Protein AF-X6D4P9-F1 (afdb_monomer)

Foldseek 3Di:
DPVVVVVVLVVLLVCLVPDPPCSVVVVVVVVVVPDDDPVSVLSVVCVVPVVPNPDPDDPPDPPPPDDPPDDPPPPLPLVLLVQLCLQCVLVVHDNVLSQVVCCVVPVDHPVSSVVSPVVNVVVCVVPVPVVVVVSVVLVVCQVVVPPVSDHRD

Sequence (153 aa):
MDETQLFKDVGVIMGLRFEGEDSLRKIAGILRRGNLDQRFLDELADLIDPDVLCRRTGTEKLIIKRLKGERPKRKKNRALQEFMERNHDFYGEKYDAVVAAAKDKFGVGKTLCDEALQRARKRQKADPSFFALNKETCLTLREAGIEEYQSLK

Mean predicted aligned error: 18.06 Å

Structure (mmCIF, N/CA/C/O backbone):
data_AF-X6D4P9-F1
#
_entry.id   AF-X6D4P9-F1
#
loop_
_atom_site.group_PDB
_atom_site.id
_atom_site.type_symbol
_atom_site.label_atom_id
_atom_site.label_alt_id
_atom_site.label_comp_id
_atom_site.label_asym_id
_atom_site.label_entity_id
_atom_site.label_seq_id
_atom_site.pdbx_PDB_ins_code
_atom_site.Cartn_x
_atom_site.Cartn_y
_atom_site.Cartn_z
_atom_site.occupancy
_atom_site.B_iso_or_equiv
_atom_site.auth_seq_id
_atom_site.auth_comp_id
_atom_site.auth_asym_id
_atom_site.auth_atom_id
_atom_site.pdbx_PDB_model_num
ATOM 1 N N . MET A 1 1 ? 42.719 -6.058 -9.344 1.00 51.12 1 MET A N 1
ATOM 2 C CA . MET A 1 1 ? 41.341 -6.541 -9.574 1.00 51.12 1 MET A CA 1
ATOM 3 C C . MET A 1 1 ? 40.482 -5.316 -9.844 1.00 51.12 1 MET A C 1
ATOM 5 O O . MET A 1 1 ? 40.727 -4.303 -9.205 1.00 51.12 1 MET A O 1
ATOM 9 N N . ASP A 1 2 ? 39.574 -5.369 -10.815 1.00 52.16 2 ASP A N 1
ATOM 10 C CA . ASP A 1 2 ? 38.643 -4.268 -11.103 1.00 52.16 2 ASP A CA 1
ATOM 11 C C . ASP A 1 2 ? 37.665 -4.115 -9.921 1.00 52.16 2 ASP A C 1
ATOM 13 O O . ASP A 1 2 ? 36.983 -5.078 -9.567 1.00 52.16 2 ASP A O 1
ATOM 17 N N . GLU A 1 3 ? 37.609 -2.938 -9.285 1.00 49.59 3 GLU A N 1
ATOM 18 C CA . GLU A 1 3 ? 36.711 -2.651 -8.148 1.00 49.59 3 GLU A CA 1
ATOM 19 C C . GLU A 1 3 ? 35.246 -2.956 -8.495 1.00 49.59 3 GLU A C 1
ATOM 21 O O . GLU A 1 3 ? 34.457 -3.384 -7.651 1.00 49.59 3 GLU A O 1
ATOM 26 N N . THR A 1 4 ? 34.894 -2.828 -9.774 1.00 55.88 4 THR A N 1
ATOM 27 C CA . THR A 1 4 ? 33.561 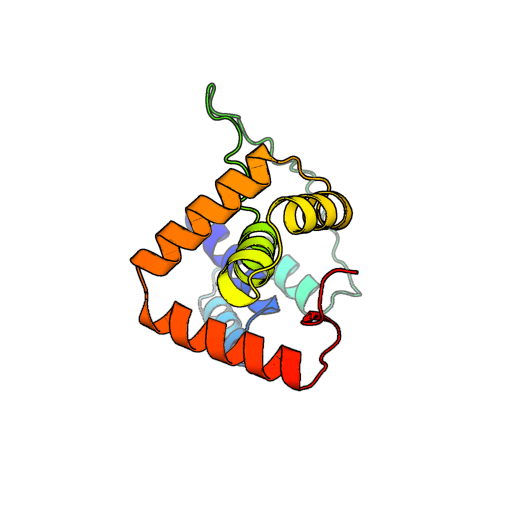-3.112 -10.307 1.00 55.88 4 THR A CA 1
ATOM 28 C C . THR A 1 4 ? 33.192 -4.597 -10.231 1.00 55.88 4 THR A C 1
ATOM 30 O O . THR A 1 4 ? 32.009 -4.939 -10.167 1.00 55.88 4 THR A O 1
ATOM 33 N N . GLN A 1 5 ? 34.185 -5.490 -10.236 1.00 52.66 5 GLN A N 1
ATOM 34 C CA . GLN A 1 5 ? 33.983 -6.932 -10.105 1.00 52.66 5 GLN A CA 1
ATOM 35 C C . GLN A 1 5 ? 33.796 -7.332 -8.634 1.00 52.66 5 GLN A C 1
ATOM 37 O O . GLN A 1 5 ? 32.888 -8.099 -8.325 1.00 52.66 5 GLN A O 1
ATOM 42 N N . LEU A 1 6 ? 34.550 -6.709 -7.723 1.00 52.09 6 LEU A N 1
ATOM 43 C CA . LEU A 1 6 ? 34.433 -6.915 -6.276 1.00 52.09 6 LEU A CA 1
ATOM 44 C C . LEU A 1 6 ? 33.025 -6.568 -5.755 1.00 52.09 6 LEU A C 1
ATOM 46 O O . LEU A 1 6 ? 32.427 -7.339 -5.007 1.00 52.09 6 LEU A O 1
ATOM 50 N N . PHE A 1 7 ? 32.451 -5.446 -6.209 1.00 54.44 7 PHE A N 1
ATOM 51 C CA . PHE A 1 7 ? 31.079 -5.057 -5.851 1.00 54.44 7 PHE A CA 1
ATOM 52 C C . PHE A 1 7 ? 30.019 -6.044 -6.352 1.00 54.44 7 PHE A C 1
ATOM 54 O O . PHE A 1 7 ? 28.997 -6.238 -5.690 1.00 54.44 7 PHE A O 1
ATOM 61 N N . LYS A 1 8 ? 30.244 -6.671 -7.513 1.00 58.06 8 LYS A N 1
ATOM 62 C CA . LYS A 1 8 ? 29.334 -7.693 -8.040 1.00 58.06 8 LYS A CA 1
ATOM 63 C C . LYS A 1 8 ? 29.406 -8.960 -7.198 1.00 58.06 8 LYS A C 1
ATOM 65 O O . LYS A 1 8 ? 28.357 -9.477 -6.832 1.00 58.06 8 LYS A O 1
ATOM 70 N N . ASP A 1 9 ? 30.606 -9.405 -6.840 1.00 55.84 9 ASP A N 1
ATOM 71 C CA . ASP A 1 9 ? 30.810 -10.664 -6.119 1.00 55.84 9 ASP A CA 1
ATOM 72 C C . ASP A 1 9 ? 30.271 -10.596 -4.671 1.00 55.84 9 ASP A C 1
ATOM 74 O O . ASP A 1 9 ? 29.584 -11.518 -4.228 1.00 55.84 9 ASP A O 1
ATOM 78 N N . VAL A 1 10 ? 30.447 -9.462 -3.979 1.00 59.75 10 VAL A N 1
ATOM 79 C CA . VAL A 1 10 ? 29.841 -9.196 -2.652 1.00 59.75 10 VAL A CA 1
ATOM 80 C C . VAL A 1 10 ? 28.313 -9.062 -2.737 1.00 59.75 10 VAL A C 1
ATOM 82 O O . VAL A 1 10 ? 27.575 -9.558 -1.881 1.00 59.75 10 VAL A O 1
ATOM 85 N N . GLY A 1 11 ? 27.807 -8.428 -3.801 1.00 58.28 11 GLY A N 1
ATOM 86 C CA . GLY A 1 11 ? 26.371 -8.317 -4.057 1.00 58.28 11 GLY A CA 1
ATOM 87 C C . GLY A 1 11 ? 25.694 -9.673 -4.269 1.00 58.28 11 GLY A C 1
ATOM 88 O O . GLY A 1 11 ? 24.567 -9.867 -3.810 1.00 58.28 11 GLY A O 1
ATOM 89 N N . VAL A 1 12 ? 26.392 -10.628 -4.900 1.00 59.03 12 VAL A N 1
ATOM 90 C CA . VAL A 1 12 ? 25.912 -12.010 -5.015 1.00 59.03 12 VAL A CA 1
ATOM 91 C C . VAL A 1 12 ? 25.802 -12.637 -3.631 1.00 59.03 12 VAL A C 1
ATOM 93 O O . VAL A 1 12 ? 24.723 -13.122 -3.315 1.00 59.03 12 VAL A O 1
ATOM 96 N N . ILE A 1 13 ? 26.845 -12.555 -2.795 1.00 59.09 13 ILE A N 1
ATOM 97 C CA . ILE A 1 13 ? 26.875 -13.130 -1.437 1.00 59.09 13 ILE A CA 1
ATOM 98 C C . ILE A 1 13 ? 25.704 -12.636 -0.571 1.00 59.09 13 ILE A C 1
ATOM 100 O O . ILE A 1 13 ? 25.006 -13.438 0.051 1.00 59.09 13 ILE A O 1
ATOM 104 N N . MET A 1 14 ? 25.448 -11.325 -0.550 1.00 59.00 14 MET A N 1
ATOM 105 C CA . MET A 1 14 ? 24.340 -10.751 0.228 1.00 59.00 14 MET A CA 1
ATOM 106 C C . MET A 1 14 ? 22.961 -11.221 -0.265 1.00 59.00 14 MET A C 1
ATOM 108 O O . MET A 1 14 ? 22.036 -11.356 0.538 1.00 59.00 14 MET A O 1
ATOM 112 N N . GLY A 1 15 ? 22.824 -11.504 -1.565 1.00 54.62 15 GLY A N 1
ATOM 113 C CA . GLY A 1 15 ? 21.606 -12.055 -2.166 1.00 54.62 15 GLY A CA 1
ATOM 114 C C . GLY A 1 15 ? 21.322 -13.511 -1.781 1.00 54.62 15 GLY A C 1
ATOM 115 O O . GLY A 1 15 ? 20.161 -13.913 -1.741 1.00 54.62 15 GLY A O 1
ATOM 116 N N . LEU A 1 16 ? 22.349 -14.283 -1.409 1.00 57.31 16 LEU A N 1
ATOM 117 C CA . LEU A 1 16 ? 22.219 -15.704 -1.045 1.00 57.31 16 LEU A CA 1
ATOM 118 C C . LEU A 1 16 ? 21.455 -15.928 0.264 1.00 57.31 16 LEU A C 1
ATOM 120 O O . LEU A 1 16 ? 20.939 -17.018 0.486 1.00 57.31 16 LEU A O 1
ATOM 124 N N . ARG A 1 17 ? 21.321 -14.899 1.114 1.00 55.06 17 ARG A N 1
ATOM 125 C CA . ARG A 1 17 ? 20.467 -14.955 2.316 1.00 55.06 17 ARG A CA 1
ATOM 126 C C . ARG A 1 17 ? 18.971 -15.074 1.987 1.00 55.06 17 ARG A C 1
ATOM 128 O O . ARG A 1 17 ? 18.180 -15.320 2.893 1.00 55.06 17 ARG A O 1
ATOM 135 N N . PHE A 1 18 ? 18.585 -14.872 0.724 1.00 55.78 18 PHE A N 1
ATOM 136 C CA . PHE A 1 18 ? 17.191 -14.785 0.284 1.00 55.78 18 PHE A CA 1
ATOM 137 C C . PHE A 1 18 ? 16.815 -15.796 -0.817 1.00 55.78 18 PHE A C 1
ATOM 139 O O . PHE A 1 18 ? 15.643 -15.871 -1.179 1.00 55.78 18 PHE A O 1
ATOM 146 N N . GLU A 1 19 ? 17.764 -16.587 -1.334 1.00 52.88 19 GLU A N 1
ATOM 147 C CA . GLU A 1 19 ? 17.534 -17.601 -2.376 1.00 52.88 19 GLU A CA 1
ATOM 148 C C . GLU A 1 19 ? 17.933 -19.001 -1.864 1.00 52.88 19 GLU A C 1
ATOM 150 O O . GLU A 1 19 ? 19.002 -19.162 -1.277 1.00 52.88 19 GLU A O 1
ATOM 155 N N . GLY A 1 20 ? 17.071 -20.007 -2.075 1.00 58.31 20 GLY A N 1
ATOM 156 C CA . GLY A 1 20 ? 17.266 -21.411 -1.667 1.00 58.31 20 GLY A CA 1
ATOM 157 C C . GLY A 1 20 ? 18.427 -22.146 -2.370 1.00 58.31 20 GLY A C 1
ATOM 158 O O . GLY A 1 20 ? 19.368 -21.511 -2.832 1.00 58.31 20 GLY A O 1
ATOM 159 N N . GLU A 1 21 ? 18.360 -23.489 -2.442 1.00 55.56 21 GLU A N 1
ATOM 160 C CA . GLU A 1 21 ? 19.411 -24.465 -2.860 1.00 55.56 21 GLU A CA 1
ATOM 161 C C . GLU A 1 21 ? 20.382 -24.057 -3.999 1.00 55.56 21 GLU A C 1
ATOM 163 O O . GLU A 1 21 ? 21.521 -24.531 -4.039 1.00 55.56 21 GLU A O 1
ATOM 168 N N . ASP A 1 22 ? 19.998 -23.151 -4.899 1.00 62.56 22 ASP A N 1
ATOM 169 C CA . ASP A 1 22 ? 20.853 -22.604 -5.961 1.00 62.56 22 ASP A CA 1
ATOM 170 C C . ASP A 1 22 ? 22.013 -21.722 -5.465 1.00 62.56 22 ASP A C 1
ATOM 172 O O . ASP A 1 22 ? 23.004 -21.522 -6.179 1.00 62.56 22 ASP A O 1
ATOM 176 N N . SER A 1 23 ? 21.942 -21.228 -4.230 1.00 61.44 23 SER A N 1
ATOM 177 C CA . SER A 1 23 ? 22.949 -20.342 -3.647 1.00 61.44 23 SER A CA 1
ATOM 178 C C . SER A 1 23 ? 24.327 -21.005 -3.496 1.00 61.44 23 SER A C 1
ATOM 180 O O . SER A 1 23 ? 25.358 -20.409 -3.823 1.00 61.44 23 SER A O 1
ATOM 182 N N . LEU A 1 24 ? 24.363 -22.284 -3.105 1.00 63.00 24 LEU A N 1
ATOM 183 C CA . LEU A 1 24 ? 25.607 -23.053 -2.962 1.00 63.00 24 LEU A CA 1
ATOM 184 C C . LEU A 1 24 ? 26.276 -23.332 -4.315 1.00 63.00 24 LEU A C 1
ATOM 186 O O . LEU A 1 24 ? 27.505 -23.324 -4.418 1.00 63.00 24 LEU A O 1
ATOM 190 N N . ARG A 1 25 ? 25.483 -23.522 -5.379 1.00 66.00 25 ARG A N 1
ATOM 191 C CA . ARG A 1 25 ? 26.002 -23.717 -6.744 1.00 66.00 25 ARG A CA 1
ATOM 192 C C . ARG A 1 25 ? 26.663 -22.448 -7.277 1.00 66.00 25 ARG A C 1
ATOM 194 O O . ARG A 1 25 ? 27.714 -22.534 -7.914 1.00 66.00 25 ARG A O 1
ATOM 201 N N . LYS A 1 26 ? 26.091 -21.275 -6.978 1.00 64.44 26 LYS A N 1
ATOM 202 C CA . LYS A 1 26 ? 26.676 -19.968 -7.323 1.00 64.44 26 LYS A CA 1
ATOM 203 C C . LYS A 1 26 ? 28.002 -19.737 -6.587 1.00 64.44 26 LYS A C 1
ATOM 205 O O . LYS A 1 26 ? 28.988 -19.404 -7.242 1.00 64.44 26 LYS A O 1
ATOM 210 N N . ILE A 1 27 ? 28.062 -20.008 -5.276 1.00 67.19 27 ILE A N 1
ATOM 211 C CA . ILE A 1 27 ? 29.311 -19.929 -4.490 1.00 67.19 27 ILE A CA 1
ATOM 212 C C . ILE A 1 27 ? 30.376 -20.871 -5.064 1.00 67.19 27 ILE A C 1
ATOM 214 O O . ILE A 1 27 ? 31.497 -20.443 -5.333 1.00 67.19 27 ILE A O 1
ATOM 218 N N . ALA A 1 28 ? 30.032 -22.137 -5.321 1.00 68.75 28 ALA A N 1
ATOM 219 C CA . ALA A 1 28 ? 30.963 -23.109 -5.893 1.00 68.75 28 ALA A CA 1
ATOM 220 C C . ALA A 1 28 ? 31.499 -22.667 -7.268 1.00 68.75 28 ALA A C 1
ATOM 222 O O . ALA A 1 28 ? 32.674 -22.872 -7.576 1.00 68.75 28 ALA A O 1
ATOM 223 N N . GLY A 1 29 ? 30.658 -22.028 -8.087 1.00 71.69 29 GLY A N 1
ATOM 224 C CA . GLY A 1 29 ? 31.056 -21.447 -9.368 1.00 71.69 29 GLY A CA 1
ATOM 225 C C . GLY A 1 29 ? 32.043 -20.283 -9.239 1.00 71.69 29 GLY A C 1
ATOM 226 O O . GLY A 1 29 ? 32.882 -20.115 -10.121 1.00 71.69 29 GLY A O 1
ATOM 227 N N . ILE A 1 30 ? 31.968 -19.506 -8.157 1.00 69.56 30 ILE A N 1
ATOM 228 C CA . ILE A 1 30 ? 32.890 -18.401 -7.857 1.00 69.56 30 ILE A CA 1
ATOM 229 C C . ILE A 1 30 ? 34.216 -18.950 -7.301 1.00 69.56 30 ILE A C 1
ATOM 231 O O . ILE A 1 30 ? 35.277 -18.602 -7.814 1.00 69.56 30 ILE A O 1
ATOM 235 N N . LEU A 1 31 ? 34.166 -19.906 -6.364 1.00 72.69 31 LEU A N 1
ATOM 236 C CA . LEU A 1 31 ? 35.347 -20.588 -5.806 1.00 72.69 31 LEU A CA 1
ATOM 237 C C . LEU A 1 31 ? 36.212 -21.263 -6.881 1.00 72.69 31 LEU A C 1
ATOM 239 O O . LEU A 1 31 ? 37.433 -21.121 -6.880 1.00 72.69 31 LEU A O 1
ATOM 243 N N . ARG A 1 32 ? 35.592 -21.947 -7.851 1.00 75.25 32 ARG A N 1
ATOM 244 C CA . ARG A 1 32 ? 36.314 -22.633 -8.941 1.00 75.25 32 ARG A CA 1
ATOM 245 C C . ARG A 1 32 ? 37.049 -21.689 -9.903 1.00 75.25 32 ARG A C 1
ATOM 247 O O . ARG A 1 32 ? 37.885 -22.164 -10.664 1.00 75.25 32 ARG A O 1
ATOM 254 N N . ARG A 1 33 ? 36.763 -20.379 -9.891 1.00 75.38 33 ARG A N 1
ATOM 255 C CA . ARG A 1 33 ? 37.441 -19.382 -10.747 1.00 75.38 33 ARG A CA 1
ATOM 256 C C . ARG A 1 33 ? 38.812 -18.951 -10.214 1.00 75.38 33 ARG A C 1
ATOM 258 O O . ARG A 1 33 ? 39.536 -18.273 -10.934 1.00 75.38 33 ARG A O 1
ATOM 265 N N . GLY A 1 34 ? 39.176 -19.344 -8.989 1.00 56.22 34 GLY A N 1
ATOM 266 C CA . GLY A 1 34 ? 40.559 -19.326 -8.496 1.00 56.22 34 GLY A CA 1
ATOM 267 C C . GLY A 1 34 ? 41.181 -17.963 -8.164 1.00 56.22 34 GLY A C 1
ATOM 268 O O . GLY A 1 34 ? 42.339 -17.935 -7.772 1.00 56.22 34 GLY A O 1
ATOM 269 N N . ASN A 1 35 ? 40.447 -16.851 -8.268 1.00 65.50 35 ASN A N 1
ATOM 270 C CA . ASN A 1 35 ? 40.942 -15.496 -7.979 1.00 65.50 35 ASN A CA 1
ATOM 271 C C . ASN A 1 35 ? 40.046 -14.796 -6.952 1.00 65.50 35 ASN A C 1
ATOM 273 O O . ASN A 1 35 ? 39.370 -13.820 -7.274 1.00 65.50 35 ASN A O 1
ATOM 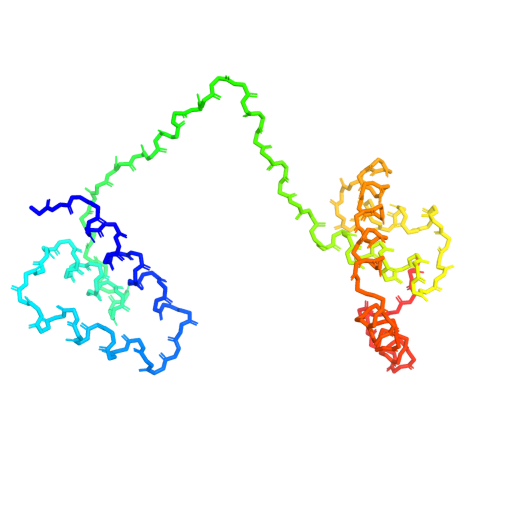277 N N . LEU A 1 36 ? 39.992 -15.332 -5.733 1.00 69.06 36 LEU A N 1
ATOM 278 C CA . LEU A 1 36 ? 39.161 -14.765 -4.674 1.00 69.06 36 LEU A CA 1
ATOM 279 C C . LEU A 1 36 ? 39.977 -13.872 -3.752 1.00 69.06 36 LEU A C 1
ATOM 281 O O . LEU A 1 36 ? 41.046 -14.255 -3.284 1.00 69.06 36 LEU A O 1
ATOM 285 N N . ASP A 1 37 ? 39.444 -12.681 -3.505 1.00 69.88 37 ASP A N 1
ATOM 286 C CA . ASP A 1 37 ? 39.984 -11.746 -2.527 1.00 69.88 37 ASP A CA 1
ATOM 287 C C . ASP A 1 37 ? 39.798 -12.300 -1.105 1.00 69.88 37 ASP A C 1
ATOM 289 O O . ASP A 1 37 ? 38.782 -12.930 -0.799 1.00 69.88 37 ASP A O 1
ATOM 293 N N . GLN A 1 38 ? 40.750 -12.025 -0.213 1.00 71.56 38 GLN A N 1
ATOM 294 C CA . GLN A 1 38 ? 40.674 -12.422 1.194 1.00 71.56 38 GLN A CA 1
ATOM 295 C C . GLN A 1 38 ? 39.392 -11.889 1.844 1.00 71.56 38 GLN A C 1
ATOM 297 O O . GLN A 1 38 ? 38.762 -12.583 2.632 1.00 71.56 38 GLN A O 1
ATOM 302 N N . ARG A 1 39 ? 38.950 -10.692 1.441 1.00 66.69 39 ARG A N 1
ATOM 303 C CA . ARG A 1 39 ? 37.694 -10.097 1.905 1.00 66.69 39 ARG A CA 1
ATOM 304 C C . ARG A 1 39 ? 36.462 -10.933 1.543 1.00 66.69 39 ARG A C 1
ATOM 306 O O . ARG A 1 39 ? 35.557 -11.060 2.357 1.00 66.69 39 ARG A O 1
ATOM 313 N N . PHE A 1 40 ? 36.430 -11.516 0.344 1.00 71.38 40 PHE A N 1
ATOM 314 C CA . PHE A 1 40 ? 35.338 -12.398 -0.083 1.00 71.38 40 PHE A CA 1
ATOM 315 C C . PHE A 1 40 ? 35.303 -13.676 0.765 1.00 71.38 40 PHE A C 1
ATOM 317 O O . PHE A 1 40 ? 34.229 -14.141 1.139 1.00 71.38 40 PHE A O 1
ATOM 324 N N . LEU A 1 41 ? 36.476 -14.235 1.078 1.00 75.31 41 LEU A N 1
ATOM 325 C CA . LEU A 1 41 ? 36.597 -15.421 1.926 1.00 75.31 41 LEU A CA 1
ATOM 326 C C . LEU A 1 41 ? 36.161 -15.135 3.369 1.00 75.31 41 LEU A C 1
ATOM 328 O O . LEU A 1 41 ? 35.442 -15.948 3.943 1.00 75.31 41 LEU A O 1
ATOM 332 N N . ASP A 1 42 ? 36.538 -13.975 3.913 1.00 70.06 42 ASP A N 1
ATOM 333 C CA . ASP A 1 42 ? 36.152 -13.537 5.258 1.00 70.06 42 ASP A CA 1
ATOM 334 C C . ASP A 1 42 ? 34.618 -13.341 5.352 1.00 70.06 42 ASP A C 1
ATOM 336 O O . ASP A 1 42 ? 33.980 -13.861 6.265 1.00 70.06 42 ASP A O 1
ATOM 340 N N . GLU A 1 43 ? 33.990 -12.687 4.363 1.00 68.81 43 GLU A N 1
ATOM 341 C CA . GLU A 1 43 ? 32.527 -12.496 4.330 1.00 68.81 43 GLU A CA 1
ATOM 342 C C . GLU A 1 43 ? 31.750 -13.808 4.119 1.00 68.81 43 GLU A C 1
ATOM 344 O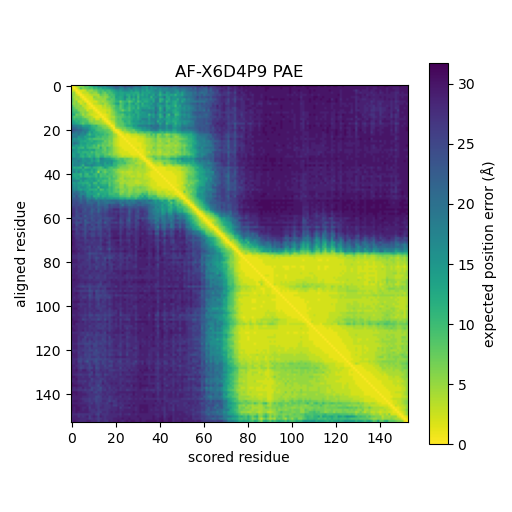 O . GLU A 1 43 ? 30.659 -13.980 4.667 1.00 68.81 43 GLU A O 1
ATOM 349 N N . LEU A 1 44 ? 32.294 -14.747 3.335 1.00 72.06 44 LEU A N 1
ATOM 350 C CA . LEU A 1 44 ? 31.708 -16.079 3.166 1.00 72.06 44 LEU A CA 1
ATOM 351 C C . LEU A 1 44 ? 31.809 -16.905 4.458 1.00 72.06 44 LEU A C 1
ATOM 353 O O . LEU A 1 44 ? 30.859 -17.610 4.797 1.00 72.06 44 LEU A O 1
ATOM 357 N N . ALA A 1 45 ? 32.928 -16.808 5.180 1.00 71.44 45 ALA A N 1
ATOM 358 C CA . ALA A 1 45 ? 33.122 -17.484 6.460 1.00 71.44 45 ALA A CA 1
ATOM 359 C C . ALA A 1 45 ? 32.129 -16.977 7.518 1.00 71.44 45 ALA A C 1
ATOM 361 O O . ALA A 1 45 ? 31.419 -17.792 8.104 1.00 71.44 45 ALA A O 1
ATOM 362 N N . ASP A 1 46 ? 31.977 -15.655 7.661 1.00 69.31 46 ASP A N 1
ATOM 363 C CA . ASP A 1 46 ? 31.001 -15.028 8.573 1.00 69.31 46 ASP A CA 1
ATOM 364 C C . ASP A 1 46 ? 29.537 -15.394 8.235 1.00 69.31 46 ASP A C 1
ATOM 366 O O . ASP A 1 46 ? 28.633 -15.273 9.064 1.00 69.31 46 ASP A O 1
ATOM 370 N N . LEU A 1 47 ? 29.263 -15.800 6.992 1.00 67.12 47 LEU A N 1
ATOM 371 C CA . LEU A 1 47 ? 27.941 -16.251 6.550 1.00 67.12 47 LEU A CA 1
ATOM 372 C C . LEU A 1 47 ? 27.653 -17.714 6.882 1.00 67.12 47 LEU A C 1
ATOM 374 O O . LEU A 1 47 ? 26.497 -18.053 7.130 1.00 67.12 47 LEU A O 1
ATOM 378 N N . ILE A 1 48 ? 28.676 -18.567 6.838 1.00 70.12 48 ILE A N 1
ATOM 379 C CA . ILE A 1 48 ? 28.572 -19.999 7.146 1.00 70.12 48 ILE A CA 1
ATOM 380 C C . ILE A 1 48 ? 28.590 -20.219 8.660 1.00 70.12 48 ILE A C 1
ATOM 382 O O . ILE A 1 48 ? 27.838 -21.054 9.158 1.00 70.12 48 ILE A O 1
ATOM 386 N N . ASP A 1 49 ? 29.417 -19.458 9.376 1.00 63.62 49 ASP A N 1
ATOM 387 C CA . ASP A 1 49 ? 29.574 -19.540 10.825 1.00 63.62 49 ASP A CA 1
ATOM 388 C C . ASP A 1 49 ? 29.391 -18.150 11.467 1.00 63.62 49 ASP A C 1
ATOM 390 O O . ASP A 1 49 ? 30.360 -17.459 11.791 1.00 63.62 49 ASP A O 1
ATOM 394 N N . PRO A 1 50 ? 28.134 -17.693 11.621 1.00 62.94 50 PRO A N 1
ATOM 395 C CA . PRO A 1 50 ? 27.836 -16.355 12.126 1.00 62.94 50 PRO A CA 1
ATOM 396 C C . PRO A 1 50 ? 28.162 -16.169 13.614 1.00 62.94 50 PRO A C 1
ATOM 398 O O . PRO A 1 50 ? 28.195 -15.030 14.086 1.00 62.94 50 PRO A O 1
ATOM 401 N N . ASP A 1 51 ? 28.388 -17.257 14.355 1.00 58.41 51 ASP A N 1
ATOM 402 C CA . ASP A 1 51 ? 28.705 -17.221 15.785 1.00 58.41 51 ASP A CA 1
ATOM 403 C C . ASP A 1 51 ? 30.209 -16.998 16.027 1.00 58.41 51 ASP A C 1
ATOM 405 O O . ASP A 1 51 ? 30.611 -16.474 17.071 1.00 58.41 51 ASP A O 1
ATOM 409 N N . VAL A 1 52 ? 31.043 -17.302 15.027 1.00 62.03 52 VAL A N 1
ATOM 410 C CA . VAL A 1 52 ? 32.493 -17.080 15.022 1.00 62.03 52 VAL A CA 1
ATOM 411 C C . VAL A 1 52 ? 32.811 -15.833 14.189 1.00 62.03 52 VAL A C 1
ATOM 413 O O . VAL A 1 52 ? 33.466 -15.890 13.158 1.00 62.03 52 VAL A O 1
ATOM 416 N N . LEU A 1 53 ? 32.329 -14.662 14.623 1.00 52.22 53 LEU A N 1
ATOM 417 C CA . LEU A 1 53 ? 32.564 -13.400 13.904 1.00 52.22 53 LEU A CA 1
ATOM 418 C C . LEU A 1 53 ? 34.066 -13.083 13.789 1.00 52.22 53 LEU A C 1
ATOM 420 O O . LEU A 1 53 ? 34.686 -12.601 14.748 1.00 52.22 53 LEU A O 1
ATOM 424 N N . CYS A 1 54 ? 34.633 -13.226 12.590 1.00 49.72 54 CYS A N 1
ATOM 425 C CA . CYS A 1 54 ? 35.974 -12.755 12.259 1.00 49.72 54 CYS A CA 1
ATOM 426 C C . CYS A 1 54 ? 35.930 -11.237 12.016 1.00 49.72 54 CYS A C 1
ATOM 428 O O . CYS A 1 54 ? 36.080 -10.738 10.905 1.00 49.72 54 CYS A O 1
ATOM 430 N N . ARG A 1 55 ? 35.724 -10.449 13.082 1.00 51.09 55 ARG A N 1
ATOM 431 C CA . ARG A 1 55 ? 35.671 -8.979 12.993 1.00 51.09 55 ARG A CA 1
ATOM 432 C C . ARG A 1 55 ? 37.011 -8.394 12.538 1.00 51.09 55 ARG A C 1
ATOM 434 O O . ARG A 1 55 ? 37.848 -8.031 13.362 1.00 51.09 55 ARG A O 1
ATOM 441 N N . ARG A 1 56 ? 37.175 -8.168 11.235 1.00 49.06 56 ARG A N 1
ATOM 442 C CA . ARG A 1 56 ? 38.076 -7.127 10.728 1.00 49.06 56 ARG A CA 1
ATOM 443 C C . ARG A 1 56 ? 37.298 -5.827 10.584 1.00 49.06 56 ARG A C 1
ATOM 445 O O . ARG A 1 56 ? 36.558 -5.585 9.639 1.00 49.06 56 ARG A O 1
ATOM 452 N N . THR A 1 57 ? 37.469 -4.988 11.597 1.00 51.09 57 THR A N 1
ATOM 453 C CA . THR A 1 57 ? 37.039 -3.593 11.652 1.00 51.09 57 THR A CA 1
ATOM 454 C C . THR A 1 57 ? 37.605 -2.792 10.480 1.00 51.09 57 THR A C 1
ATOM 456 O O . THR A 1 57 ? 38.768 -2.398 10.499 1.00 51.09 57 THR A O 1
ATOM 459 N N . GLY A 1 58 ? 36.759 -2.493 9.499 1.00 43.41 58 GLY A N 1
ATOM 460 C CA . GLY A 1 58 ? 36.939 -1.391 8.559 1.00 43.41 58 GLY A CA 1
ATOM 461 C C . GLY A 1 58 ? 35.791 -0.405 8.739 1.00 43.41 58 GLY A C 1
ATOM 462 O O . GLY A 1 58 ? 34.720 -0.576 8.167 1.00 43.41 58 GLY A O 1
ATOM 463 N N . THR A 1 59 ? 35.980 0.611 9.579 1.00 46.12 59 THR A N 1
ATOM 464 C CA . THR A 1 59 ? 35.052 1.739 9.752 1.00 46.12 59 THR A CA 1
ATOM 465 C C . THR A 1 59 ? 35.060 2.645 8.520 1.00 46.12 59 THR A C 1
ATOM 467 O O . THR A 1 59 ? 35.450 3.807 8.589 1.00 46.12 59 THR A O 1
ATOM 470 N N . GLU A 1 60 ? 34.612 2.142 7.377 1.00 45.97 60 GLU A N 1
ATOM 471 C CA . GLU A 1 60 ? 34.291 2.985 6.233 1.00 45.97 60 GLU A CA 1
ATOM 472 C C . GLU A 1 60 ? 32.844 3.450 6.378 1.00 45.97 60 GLU A C 1
ATOM 474 O O . GLU A 1 60 ? 31.882 2.793 5.979 1.00 45.97 60 GLU A O 1
ATOM 479 N N . LYS A 1 61 ? 32.669 4.615 7.007 1.00 44.75 61 LYS A N 1
ATOM 480 C CA . LYS A 1 61 ? 31.393 5.325 6.936 1.00 44.75 61 LYS A CA 1
ATOM 481 C C . LYS A 1 61 ? 31.195 5.766 5.488 1.00 44.75 61 LYS A C 1
ATOM 483 O O . LYS A 1 61 ? 31.821 6.726 5.046 1.00 44.75 61 LYS A O 1
ATOM 488 N N . LEU A 1 62 ? 30.301 5.091 4.767 1.00 41.69 62 LEU A N 1
ATOM 489 C CA . LEU A 1 62 ? 29.785 5.541 3.475 1.00 41.69 62 LEU A CA 1
ATOM 490 C C . LEU A 1 62 ? 29.146 6.930 3.635 1.00 41.69 62 LEU A C 1
ATOM 492 O O . LEU A 1 62 ? 27.985 7.067 4.023 1.00 41.69 62 LEU A O 1
ATOM 496 N N . ILE A 1 63 ? 29.907 7.985 3.342 1.00 46.00 63 ILE A N 1
ATOM 497 C CA . ILE A 1 63 ? 29.371 9.340 3.215 1.00 46.00 63 ILE A CA 1
ATOM 498 C C . ILE A 1 63 ? 28.808 9.459 1.802 1.00 46.00 63 ILE A C 1
ATOM 500 O O . ILE A 1 63 ? 29.535 9.686 0.836 1.00 46.00 63 ILE A O 1
ATOM 504 N N . ILE A 1 64 ? 27.490 9.316 1.675 1.00 48.25 64 I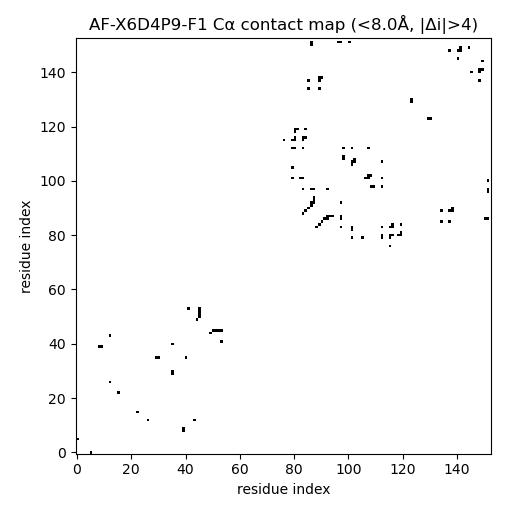LE A N 1
ATOM 505 C CA . ILE A 1 64 ? 26.781 9.613 0.428 1.00 48.25 64 ILE A CA 1
ATOM 506 C C . ILE A 1 64 ? 26.974 11.109 0.134 1.00 48.25 64 ILE A C 1
ATOM 508 O O . ILE A 1 64 ? 26.368 11.961 0.791 1.00 48.25 64 ILE A O 1
ATOM 512 N N . LYS A 1 65 ? 27.818 11.445 -0.852 1.00 47.00 65 LYS A N 1
ATOM 513 C CA . LYS A 1 65 ? 27.908 12.803 -1.407 1.00 47.00 65 LYS A CA 1
ATOM 514 C C . LYS A 1 65 ? 26.541 13.158 -1.996 1.00 47.00 65 LYS A C 1
ATOM 516 O O . LYS A 1 65 ? 26.179 12.689 -3.071 1.00 47.00 65 LYS A O 1
ATOM 521 N N . ARG A 1 66 ? 25.751 13.960 -1.274 1.00 43.75 66 ARG A N 1
ATOM 522 C CA . ARG A 1 66 ? 24.475 14.488 -1.777 1.00 43.75 66 ARG A CA 1
ATOM 523 C C . ARG A 1 66 ? 24.753 15.329 -3.024 1.00 43.75 66 ARG A C 1
ATOM 525 O O . ARG A 1 66 ? 25.416 16.360 -2.926 1.00 43.75 66 ARG A O 1
ATOM 532 N N . LEU A 1 67 ? 24.219 14.920 -4.174 1.00 49.81 67 LEU A N 1
ATOM 533 C CA . LEU A 1 67 ? 24.100 15.801 -5.332 1.00 49.81 67 LEU A CA 1
ATOM 534 C C . LEU A 1 67 ? 23.203 16.983 -4.931 1.00 49.81 67 LEU A C 1
ATOM 536 O O . LEU A 1 67 ? 22.098 16.811 -4.411 1.00 49.81 67 LEU A O 1
ATOM 540 N N . LYS A 1 68 ? 23.729 18.199 -5.090 1.00 44.50 68 LYS A N 1
ATOM 541 C CA . LYS A 1 68 ? 23.090 19.458 -4.694 1.00 44.50 68 LYS A CA 1
ATOM 542 C C . LYS A 1 68 ? 21.793 19.631 -5.499 1.00 44.50 68 LYS A C 1
ATOM 544 O O . LYS A 1 68 ? 21.847 19.997 -6.664 1.00 44.50 68 LYS A O 1
ATOM 549 N N . GLY A 1 69 ? 20.641 19.351 -4.885 1.00 52.81 69 GLY A N 1
ATOM 550 C CA . GLY A 1 69 ? 19.318 19.615 -5.472 1.00 52.81 69 GLY A CA 1
ATOM 551 C C . GLY A 1 69 ? 18.316 18.461 -5.410 1.00 52.81 69 GLY A C 1
ATOM 552 O O . GLY A 1 69 ? 17.115 18.705 -5.509 1.00 52.81 69 GLY A O 1
ATOM 553 N N . GLU A 1 70 ? 18.749 17.225 -5.167 1.00 43.38 70 GLU A N 1
ATOM 554 C CA . GLU A 1 70 ? 17.806 16.109 -5.072 1.00 43.38 70 GLU A CA 1
ATOM 555 C C . GLU A 1 70 ? 17.310 15.949 -3.633 1.00 43.38 70 GLU A C 1
ATOM 557 O O . GLU A 1 70 ? 17.982 15.393 -2.761 1.00 43.38 70 GLU A O 1
ATOM 562 N N . ARG A 1 71 ? 16.094 16.444 -3.362 1.00 48.75 71 ARG A N 1
ATOM 563 C CA . ARG A 1 71 ? 15.346 16.005 -2.177 1.00 48.75 71 ARG A CA 1
ATOM 564 C C . ARG A 1 71 ? 15.261 14.473 -2.241 1.00 48.75 71 ARG A C 1
ATOM 566 O O . ARG A 1 71 ? 14.912 13.963 -3.308 1.00 48.75 71 ARG A O 1
ATOM 573 N N . PRO A 1 72 ? 15.550 13.734 -1.152 1.00 46.81 72 PRO A N 1
ATOM 574 C CA . PRO A 1 72 ? 15.435 12.280 -1.163 1.00 46.81 72 PRO A CA 1
ATOM 575 C C . PRO A 1 72 ? 14.047 11.912 -1.685 1.00 46.81 72 PRO A C 1
ATOM 577 O O . PRO A 1 72 ? 13.041 12.391 -1.150 1.00 46.81 72 PRO A O 1
ATOM 580 N N . LYS A 1 73 ? 13.990 11.127 -2.773 1.00 53.34 73 LYS A N 1
ATOM 581 C CA . LYS A 1 73 ? 12.722 10.669 -3.352 1.00 53.34 73 LYS A CA 1
ATOM 582 C C . LYS A 1 73 ? 11.937 10.030 -2.214 1.00 53.34 73 LYS A C 1
ATOM 584 O O . LYS A 1 73 ? 12.387 9.036 -1.645 1.00 53.34 73 LYS A O 1
ATOM 589 N N . ARG A 1 74 ? 10.807 10.639 -1.832 1.00 55.34 74 ARG A N 1
ATOM 590 C CA . ARG A 1 74 ? 9.951 10.120 -0.758 1.00 55.34 74 ARG A CA 1
ATOM 591 C C . ARG A 1 74 ? 9.678 8.651 -1.077 1.00 55.34 74 ARG A C 1
ATOM 593 O O . ARG A 1 74 ? 9.144 8.358 -2.150 1.00 55.34 74 ARG A O 1
ATOM 600 N N . LYS A 1 75 ? 10.095 7.734 -0.193 1.00 58.88 75 LYS A N 1
ATOM 601 C CA . LYS A 1 75 ? 9.794 6.307 -0.354 1.00 58.88 75 LYS A CA 1
ATOM 602 C C . LYS A 1 75 ? 8.284 6.187 -0.555 1.00 58.88 75 LYS A C 1
ATOM 604 O O . LYS A 1 75 ? 7.507 6.747 0.217 1.00 58.88 75 LYS A O 1
ATOM 609 N N . LYS A 1 76 ? 7.874 5.530 -1.641 1.00 65.25 76 LYS A N 1
ATOM 610 C CA . LYS A 1 76 ? 6.456 5.334 -1.952 1.00 65.25 76 LYS A CA 1
ATOM 611 C C . LYS A 1 76 ? 5.854 4.506 -0.816 1.00 65.25 76 LYS A C 1
ATOM 613 O O . LYS A 1 76 ? 6.268 3.368 -0.619 1.00 65.25 76 LYS A O 1
ATOM 618 N N . ASN A 1 77 ? 4.914 5.077 -0.064 1.00 76.12 77 ASN A N 1
ATOM 619 C CA . ASN A 1 77 ? 4.225 4.351 0.998 1.00 76.12 77 ASN A CA 1
ATOM 620 C C . ASN A 1 77 ? 3.166 3.432 0.368 1.00 76.12 77 ASN A C 1
ATOM 622 O O . ASN A 1 77 ? 2.005 3.807 0.220 1.00 76.12 77 ASN A O 1
ATOM 626 N N . ARG A 1 78 ? 3.615 2.257 -0.087 1.00 82.94 78 ARG A N 1
ATOM 627 C CA . ARG A 1 78 ? 2.772 1.253 -0.747 1.00 82.94 78 ARG A CA 1
ATOM 628 C C . ARG A 1 78 ? 1.667 0.747 0.185 1.00 82.94 78 ARG A C 1
ATOM 630 O O . ARG A 1 78 ? 0.536 0.618 -0.263 1.00 82.94 78 ARG A O 1
ATOM 637 N N . ALA A 1 79 ? 1.972 0.583 1.472 1.00 85.94 79 ALA A N 1
ATOM 638 C CA . ALA A 1 79 ? 1.002 0.166 2.481 1.00 85.94 79 ALA A CA 1
ATOM 639 C C . ALA A 1 79 ? -0.144 1.180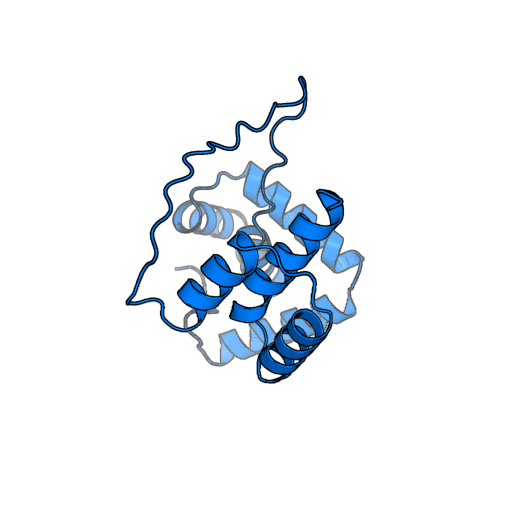 2.642 1.00 85.94 79 ALA A C 1
ATOM 641 O O . ALA A 1 79 ? -1.305 0.788 2.707 1.00 85.94 79 ALA A O 1
ATOM 642 N N . LEU A 1 80 ? 0.158 2.485 2.631 1.00 89.25 80 LEU A N 1
ATOM 643 C CA . LEU A 1 80 ? -0.880 3.522 2.635 1.00 89.25 80 LEU A CA 1
ATOM 644 C C . LEU A 1 80 ? -1.734 3.468 1.363 1.00 89.25 80 LEU A C 1
ATOM 646 O O . LEU A 1 80 ? -2.948 3.596 1.437 1.00 89.25 80 LEU A O 1
ATOM 650 N N . GLN A 1 81 ? -1.114 3.272 0.197 1.00 89.44 81 GLN A N 1
ATOM 651 C CA . GLN A 1 81 ? -1.84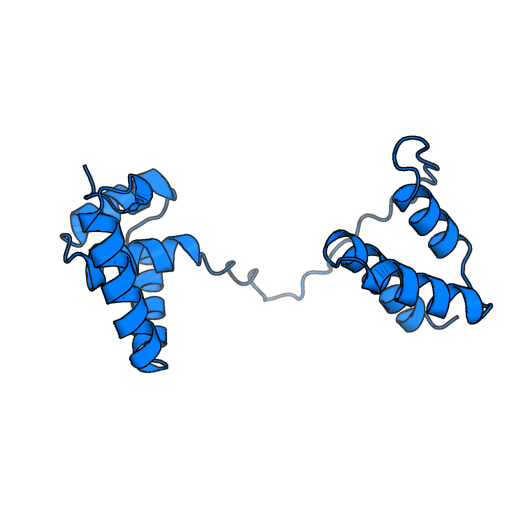0 3.161 -1.070 1.00 89.44 81 GLN A CA 1
ATOM 652 C C . GLN A 1 81 ? -2.820 1.983 -1.068 1.00 89.44 81 GLN A C 1
ATOM 654 O O . GLN A 1 81 ? -3.987 2.175 -1.395 1.00 89.44 81 GLN A O 1
ATOM 659 N N . GLU A 1 82 ? -2.357 0.796 -0.677 1.00 88.88 82 GLU A N 1
ATOM 660 C CA . GLU A 1 82 ? -3.185 -0.412 -0.594 1.00 88.88 82 GLU A CA 1
ATOM 661 C C . GLU A 1 82 ? -4.291 -0.255 0.460 1.00 88.88 82 GLU A C 1
ATOM 663 O O . GLU A 1 82 ? -5.435 -0.629 0.216 1.00 88.88 82 GLU A O 1
ATOM 668 N N . PHE A 1 83 ? -3.996 0.386 1.596 1.00 91.44 83 PHE A N 1
ATOM 669 C CA . PHE A 1 83 ? -4.997 0.686 2.620 1.00 91.44 83 PHE A CA 1
ATOM 670 C C . PHE A 1 83 ? -6.097 1.629 2.115 1.00 91.44 83 PHE A C 1
ATOM 672 O O . PHE A 1 83 ? -7.279 1.359 2.336 1.00 91.44 83 P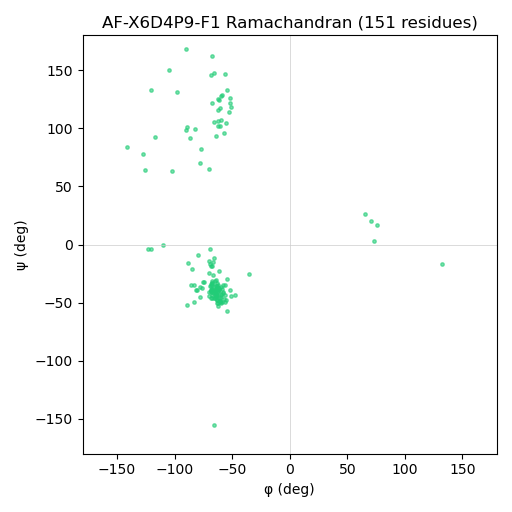HE A O 1
ATOM 679 N N . MET A 1 84 ? -5.724 2.728 1.453 1.00 93.44 84 MET A N 1
ATOM 680 C CA . MET A 1 84 ? -6.685 3.695 0.915 1.00 93.44 84 MET A CA 1
ATOM 681 C C . MET A 1 84 ? -7.551 3.055 -0.174 1.00 93.44 84 MET A C 1
ATOM 683 O O . MET A 1 84 ? -8.766 3.219 -0.155 1.00 93.44 84 MET A O 1
ATOM 687 N N . GLU A 1 85 ? -6.942 2.297 -1.087 1.00 91.69 85 GLU A N 1
ATOM 688 C CA . GLU A 1 85 ? -7.640 1.581 -2.162 1.00 91.69 85 GLU A CA 1
ATOM 689 C C . GLU A 1 85 ? -8.648 0.571 -1.604 1.00 91.69 85 GLU A C 1
ATOM 691 O O . GLU A 1 85 ? -9.820 0.586 -1.977 1.00 91.69 85 GLU A O 1
ATOM 696 N N . ARG A 1 86 ? -8.223 -0.249 -0.640 1.00 91.00 86 ARG A N 1
ATOM 697 C CA . ARG A 1 86 ? -9.077 -1.267 -0.030 1.00 91.00 86 ARG A CA 1
ATOM 698 C C . ARG A 1 86 ? -10.274 -0.657 0.695 1.00 91.00 86 ARG A C 1
ATOM 700 O O . ARG A 1 86 ? -11.414 -1.015 0.420 1.00 91.00 86 ARG A O 1
ATOM 707 N N . ASN A 1 87 ? -10.038 0.286 1.602 1.00 89.75 87 ASN A N 1
ATOM 708 C CA . ASN A 1 87 ? -11.119 0.815 2.435 1.00 89.75 87 ASN A CA 1
ATOM 709 C C . ASN A 1 87 ? -12.028 1.788 1.675 1.00 89.75 87 ASN A C 1
ATOM 711 O O . ASN A 1 87 ? -13.236 1.778 1.878 1.00 89.75 87 ASN A O 1
ATOM 715 N N . HIS A 1 88 ? -11.483 2.615 0.783 1.00 92.62 88 HIS A N 1
ATOM 716 C CA . HIS A 1 88 ? -12.301 3.593 0.072 1.00 92.62 88 HIS A CA 1
ATOM 717 C C . HIS A 1 88 ? -12.892 3.041 -1.230 1.00 92.62 88 HIS A C 1
ATOM 719 O O . HIS A 1 88 ? -14.102 3.120 -1.422 1.00 92.62 88 HIS A O 1
ATOM 725 N N . ASP A 1 89 ? -12.073 2.467 -2.118 1.00 89.00 89 ASP A N 1
ATOM 726 C CA . ASP A 1 89 ? -12.534 2.055 -3.451 1.00 89.00 89 ASP A CA 1
ATOM 727 C C . ASP A 1 89 ? -13.166 0.639 -3.445 1.00 89.00 89 ASP A C 1
ATOM 729 O O . ASP A 1 89 ? -14.124 0.404 -4.186 1.00 89.00 89 ASP A O 1
ATOM 733 N N . PHE A 1 90 ? -12.678 -0.317 -2.633 1.00 89.81 90 PHE A N 1
ATOM 734 C CA . PHE A 1 90 ? -13.280 -1.669 -2.587 1.00 89.81 90 PHE A CA 1
ATOM 735 C C . PHE A 1 90 ? -14.489 -1.731 -1.659 1.00 89.81 90 PHE A C 1
ATOM 737 O O . PHE A 1 90 ? -15.536 -2.244 -2.047 1.00 89.81 90 PHE A O 1
ATOM 744 N N . TYR A 1 91 ? -14.327 -1.226 -0.437 1.00 88.38 91 TYR A N 1
ATOM 745 C CA . TYR A 1 91 ? -15.320 -1.326 0.631 1.00 88.38 91 TYR A CA 1
ATOM 746 C C . TYR A 1 91 ? -16.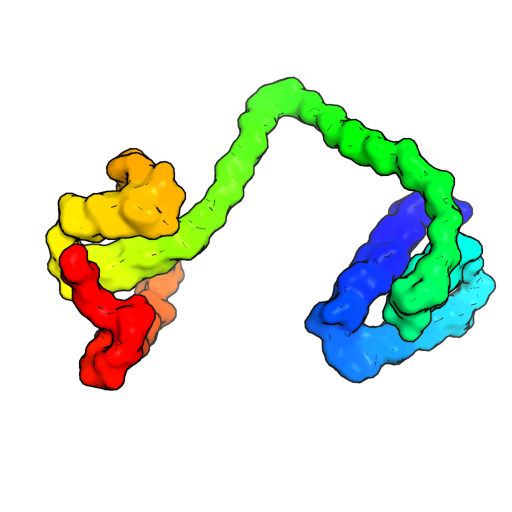344 -0.193 0.640 1.00 88.38 91 TYR A C 1
ATOM 748 O O . TYR A 1 91 ? -17.373 -0.328 1.296 1.00 88.38 91 TYR A O 1
ATOM 756 N N . GLY A 1 92 ? -16.074 0.905 -0.071 1.00 87.06 92 GLY A N 1
ATOM 757 C CA . GLY A 1 92 ? -16.974 2.054 -0.131 1.00 87.06 92 GLY A CA 1
ATOM 758 C C . GLY A 1 92 ? -17.054 2.855 1.171 1.00 87.06 92 GLY A C 1
ATOM 759 O O . GLY A 1 92 ? -18.026 3.582 1.370 1.00 87.06 92 GLY A O 1
ATOM 760 N N . GLU A 1 93 ? -16.065 2.738 2.064 1.00 90.44 93 GLU A N 1
ATOM 761 C CA . GLU A 1 93 ? -16.063 3.479 3.326 1.00 90.44 93 GLU A CA 1
ATOM 762 C C . GLU A 1 93 ? -15.944 4.990 3.070 1.00 90.44 93 GLU A C 1
ATOM 764 O O . GLU A 1 93 ? -15.287 5.459 2.123 1.00 90.44 93 GLU A O 1
ATOM 769 N N . LYS A 1 94 ? -16.572 5.781 3.950 1.00 91.88 94 LYS A N 1
ATOM 770 C CA . LYS A 1 94 ? -16.548 7.246 3.851 1.00 91.88 94 LYS A CA 1
ATOM 771 C C . LYS A 1 94 ? -15.107 7.746 3.895 1.00 91.88 94 LYS A C 1
ATOM 773 O O . LYS A 1 94 ? -14.368 7.433 4.824 1.00 91.88 94 LYS A O 1
ATOM 778 N N . TYR A 1 95 ? -14.739 8.583 2.927 1.00 90.50 95 TYR A N 1
ATOM 779 C CA . TYR A 1 95 ? -13.372 9.085 2.774 1.00 90.50 95 TYR A CA 1
ATOM 780 C C . TYR A 1 95 ? -12.803 9.680 4.075 1.00 90.50 95 TYR A C 1
ATOM 782 O O . TYR A 1 95 ? -11.686 9.344 4.457 1.00 90.50 95 TYR A O 1
ATOM 790 N N . ASP A 1 96 ? -13.579 10.491 4.801 1.00 91.44 96 ASP A N 1
ATOM 791 C CA . ASP A 1 96 ? -13.114 11.107 6.052 1.00 91.44 96 ASP A CA 1
ATOM 792 C C . ASP A 1 96 ? -12.824 10.073 7.155 1.00 91.44 96 ASP A C 1
ATOM 794 O O . ASP A 1 96 ? -11.848 10.224 7.891 1.00 91.44 96 ASP A O 1
ATOM 798 N N . ALA A 1 97 ? -13.604 8.987 7.227 1.00 91.12 97 ALA A N 1
ATOM 799 C CA . ALA A 1 97 ? -13.359 7.883 8.157 1.00 91.12 97 ALA A CA 1
ATOM 800 C C . ALA A 1 97 ? -12.085 7.108 7.781 1.00 91.12 97 ALA A C 1
ATOM 802 O O . ALA A 1 97 ? -11.264 6.792 8.641 1.00 91.12 97 ALA A O 1
ATOM 803 N N . VAL A 1 98 ? -11.859 6.881 6.482 1.00 91.50 98 VAL A N 1
ATOM 804 C CA . VAL A 1 98 ? -10.629 6.244 5.985 1.00 91.50 98 VAL A CA 1
ATOM 805 C C . VAL A 1 98 ? -9.403 7.113 6.269 1.00 91.50 98 VAL A C 1
ATOM 807 O O . VAL A 1 98 ? -8.360 6.592 6.658 1.00 91.50 98 VAL A O 1
ATOM 810 N N . VAL A 1 99 ? -9.510 8.438 6.122 1.00 92.69 99 VAL A N 1
ATOM 811 C CA . VAL A 1 99 ? -8.417 9.367 6.446 1.00 92.69 99 VAL A CA 1
ATOM 812 C C . VAL A 1 99 ? -8.125 9.390 7.944 1.00 92.69 99 VAL A C 1
ATOM 814 O O . VAL A 1 99 ? -6.951 9.409 8.310 1.00 92.69 99 VAL A O 1
ATOM 817 N N . ALA A 1 100 ? -9.148 9.355 8.803 1.00 92.12 100 ALA A N 1
ATOM 818 C CA . ALA A 1 100 ? -8.958 9.243 10.248 1.00 92.12 100 ALA A CA 1
ATOM 819 C C . ALA A 1 100 ? -8.211 7.946 10.606 1.00 92.12 100 ALA A C 1
ATOM 821 O O . ALA A 1 100 ? -7.147 7.999 11.218 1.00 92.12 100 ALA A O 1
ATOM 822 N N . ALA A 1 101 ? -8.666 6.803 10.088 1.00 89.94 101 ALA A N 1
ATOM 823 C CA . ALA A 1 101 ? -8.000 5.522 10.311 1.00 89.94 101 ALA A CA 1
ATOM 824 C C . ALA A 1 101 ? -6.572 5.474 9.731 1.00 89.94 101 ALA A C 1
ATOM 826 O O . ALA A 1 101 ? -5.668 4.884 10.323 1.00 89.94 101 ALA A O 1
ATOM 827 N N . ALA A 1 102 ? -6.329 6.115 8.583 1.00 89.62 102 ALA A N 1
ATOM 828 C CA . ALA A 1 102 ? -4.993 6.219 7.999 1.00 89.62 102 ALA A CA 1
ATOM 829 C C . ALA A 1 102 ? -4.062 7.105 8.838 1.00 89.62 102 ALA A C 1
ATOM 831 O O . ALA A 1 102 ? -2.867 6.813 8.949 1.00 89.62 102 ALA A O 1
ATOM 832 N N . LYS A 1 103 ? -4.596 8.172 9.440 1.00 91.50 103 LYS A N 1
ATOM 833 C CA . LYS A 1 103 ? -3.856 9.026 10.368 1.00 91.50 103 LYS A CA 1
ATOM 834 C C . LYS A 1 103 ? -3.427 8.235 11.598 1.00 91.50 103 LYS A C 1
ATOM 836 O O . LYS A 1 103 ? -2.257 8.313 11.961 1.00 91.50 103 LYS A O 1
ATOM 841 N N . ASP A 1 104 ? -4.317 7.429 12.161 1.00 88.81 104 ASP A N 1
ATOM 842 C CA . ASP A 1 104 ? -4.016 6.623 13.346 1.00 88.81 104 ASP A CA 1
ATOM 843 C C . ASP A 1 104 ? -3.040 5.480 13.027 1.00 88.81 104 ASP A C 1
ATOM 845 O O . ASP A 1 104 ? -2.086 5.247 13.766 1.00 88.81 104 ASP A O 1
ATOM 849 N N . LYS A 1 105 ? -3.212 4.806 11.880 1.00 86.88 105 LYS A N 1
ATOM 850 C CA . LYS A 1 105 ? -2.385 3.653 11.488 1.00 86.88 105 LYS A CA 1
ATOM 851 C C . LYS A 1 105 ? -1.004 4.030 10.943 1.00 86.88 105 LYS A C 1
ATOM 853 O O . LYS A 1 105 ? -0.040 3.302 11.164 1.00 86.88 105 LYS A O 1
ATOM 858 N N . PHE A 1 106 ? -0.898 5.127 10.191 1.00 86.06 106 PHE A N 1
ATOM 859 C CA . PHE A 1 106 ? 0.327 5.492 9.464 1.00 86.06 106 PHE A CA 1
ATOM 860 C C . PHE A 1 106 ? 0.908 6.856 9.857 1.00 86.06 106 PHE A C 1
ATOM 862 O O . PHE A 1 106 ? 1.954 7.232 9.328 1.00 86.06 106 PHE A O 1
ATOM 869 N N . GLY A 1 107 ? 0.252 7.619 10.738 1.00 88.31 107 GLY A N 1
ATOM 870 C CA . GLY A 1 107 ? 0.707 8.955 11.135 1.00 88.31 107 GLY A CA 1
ATOM 871 C C . GLY A 1 107 ? 0.684 9.976 9.992 1.00 88.31 107 GLY A C 1
ATOM 872 O O . GLY A 1 107 ? 1.482 10.913 9.983 1.00 88.31 107 GLY A O 1
ATOM 873 N N . VAL A 1 108 ? -0.177 9.782 8.986 1.00 88.88 108 VAL A N 1
ATOM 874 C CA . VAL A 1 108 ? -0.218 10.617 7.774 1.00 88.88 108 VAL A CA 1
ATOM 875 C C . VAL A 1 108 ? -1.395 11.591 7.766 1.00 88.88 108 VAL A C 1
ATOM 877 O O . VAL A 1 108 ? -2.456 11.329 8.322 1.00 88.88 108 VAL A O 1
ATOM 880 N N . GLY A 1 109 ? -1.207 12.738 7.110 1.00 88.50 109 GLY A N 1
ATOM 881 C CA . GLY A 1 109 ? -2.266 13.723 6.887 1.00 88.50 109 GLY A CA 1
ATOM 882 C C . GLY A 1 109 ? -3.034 13.499 5.580 1.00 88.50 109 GLY A C 1
ATOM 883 O O . GLY A 1 109 ? -2.575 12.787 4.685 1.00 88.50 109 GLY A O 1
ATOM 884 N N . LYS A 1 110 ? -4.164 14.204 5.440 1.00 91.25 110 LYS A N 1
ATOM 885 C CA . LYS A 1 110 ? -5.084 14.139 4.289 1.00 91.25 110 LYS A CA 1
ATOM 886 C C . LYS A 1 110 ? -4.384 14.222 2.926 1.00 91.25 110 LYS A C 1
ATOM 888 O O . LYS A 1 110 ? -4.649 13.409 2.051 1.00 91.25 110 LYS A O 1
ATOM 893 N N . THR A 1 111 ? -3.413 15.122 2.772 1.00 91.62 111 THR A N 1
ATOM 894 C CA . THR A 1 111 ? -2.671 15.299 1.511 1.00 91.62 111 THR A CA 1
ATOM 895 C C . THR A 1 111 ? -1.945 14.028 1.058 1.00 91.62 111 THR A C 1
ATOM 897 O O . THR A 1 111 ? -1.916 13.721 -0.130 1.00 91.62 111 THR A O 1
ATOM 900 N N . LEU A 1 112 ? -1.368 13.260 1.990 1.00 89.62 112 LEU A N 1
ATOM 901 C CA . LEU A 1 112 ? -0.700 12.000 1.650 1.00 89.62 112 LEU A CA 1
ATOM 902 C C . LEU A 1 112 ? -1.711 10.895 1.324 1.00 89.62 112 LEU A C 1
ATOM 904 O O . LEU A 1 112 ? -1.426 10.064 0.462 1.00 89.62 112 LEU A O 1
ATOM 908 N N . CYS A 1 113 ? -2.883 10.907 1.963 1.00 91.62 113 CYS A N 1
ATOM 909 C CA . CYS A 1 113 ? -3.992 10.016 1.625 1.00 91.62 113 CYS A CA 1
ATOM 910 C C . CYS A 1 113 ? -4.508 10.283 0.201 1.00 91.62 113 CYS A C 1
ATOM 912 O O . CYS A 1 113 ? -4.685 9.339 -0.569 1.00 91.62 113 CYS A O 1
ATOM 914 N N . ASP A 1 114 ? -4.652 11.554 -0.185 1.00 92.19 114 ASP A N 1
ATOM 915 C CA . ASP A 1 114 ? -5.027 11.957 -1.547 1.00 92.19 114 ASP A CA 1
ATOM 916 C C . ASP A 1 114 ? -3.994 11.508 -2.585 1.00 92.19 114 ASP A C 1
ATOM 918 O O .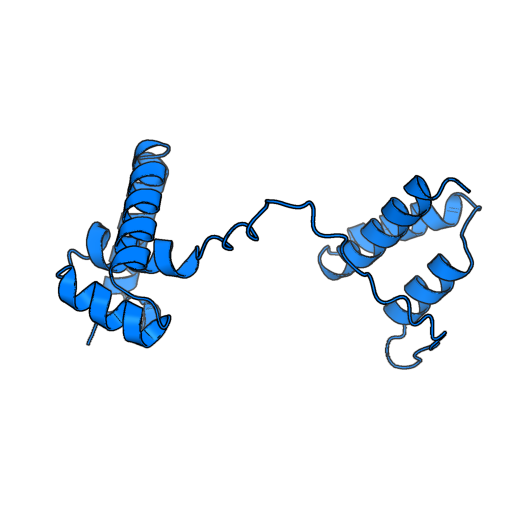 ASP A 1 114 ? -4.342 10.894 -3.597 1.00 92.19 114 ASP A O 1
ATOM 922 N N . GLU A 1 115 ? -2.705 11.757 -2.329 1.00 91.50 115 GLU A N 1
ATOM 923 C CA . GLU A 1 115 ? -1.625 11.291 -3.205 1.00 91.50 115 GLU A CA 1
ATOM 924 C C . GLU A 1 115 ? -1.634 9.764 -3.365 1.00 91.50 115 GLU A C 1
ATOM 926 O O . GLU A 1 115 ? -1.396 9.246 -4.462 1.00 91.50 115 GLU A O 1
ATOM 931 N N . ALA A 1 116 ? -1.877 9.035 -2.274 1.00 90.00 116 ALA A N 1
ATOM 932 C CA . ALA A 1 116 ? -1.921 7.581 -2.269 1.00 90.00 116 ALA A CA 1
ATOM 933 C C . ALA A 1 116 ? -3.105 7.057 -3.096 1.00 90.00 116 ALA A C 1
ATOM 935 O O . ALA A 1 116 ? -2.911 6.205 -3.964 1.00 90.00 116 ALA A O 1
ATOM 936 N N . LEU A 1 117 ? -4.296 7.630 -2.913 1.00 91.50 117 LEU A N 1
ATOM 937 C CA . LEU A 1 117 ? -5.497 7.251 -3.653 1.00 91.50 117 LEU A CA 1
ATOM 938 C C . LEU A 1 117 ? -5.384 7.582 -5.150 1.00 91.50 117 LEU A C 1
ATOM 940 O O . LEU A 1 117 ? -5.747 6.775 -6.004 1.00 91.50 117 LEU A O 1
ATOM 944 N N . GLN A 1 118 ? -4.797 8.728 -5.510 1.00 92.62 118 GLN A N 1
ATOM 945 C CA . GLN A 1 118 ? -4.525 9.044 -6.916 1.00 92.62 118 GLN A CA 1
ATOM 946 C C . GLN A 1 118 ? -3.566 8.037 -7.565 1.00 92.62 118 GLN A C 1
ATOM 948 O O . GLN A 1 118 ? -3.740 7.680 -8.732 1.00 92.62 118 GLN A O 1
ATOM 953 N N . ARG A 1 119 ? -2.548 7.569 -6.833 1.00 89.06 119 ARG A N 1
ATOM 954 C CA . ARG A 1 119 ? -1.630 6.529 -7.327 1.00 89.06 119 ARG A CA 1
ATOM 955 C C . ARG A 1 119 ? -2.323 5.179 -7.471 1.00 89.06 119 ARG A C 1
ATOM 957 O O . ARG A 1 119 ? -2.071 4.513 -8.474 1.00 89.06 119 ARG A O 1
ATOM 964 N N . ALA A 1 120 ? -3.198 4.818 -6.531 1.00 88.38 120 ALA A N 1
ATOM 965 C CA . ALA A 1 120 ? -4.053 3.639 -6.646 1.00 88.38 120 ALA A CA 1
ATOM 966 C C . ALA A 1 120 ? -4.856 3.701 -7.946 1.00 88.38 120 ALA A C 1
ATOM 968 O O . ALA A 1 120 ? -4.624 2.903 -8.844 1.00 88.38 120 ALA A O 1
ATOM 969 N N . ARG A 1 121 ? -5.639 4.762 -8.151 1.00 90.75 121 ARG A N 1
ATOM 970 C CA . ARG A 1 121 ? -6.459 4.948 -9.361 1.00 90.75 121 ARG A CA 1
ATOM 971 C C . ARG A 1 121 ? -5.664 4.942 -10.666 1.00 90.75 121 ARG A C 1
ATOM 973 O O . ARG A 1 121 ? -6.144 4.439 -11.678 1.00 90.75 121 ARG A O 1
ATOM 980 N N . LYS A 1 122 ? -4.433 5.468 -10.676 1.00 90.25 122 LYS A N 1
ATOM 981 C CA . LYS A 1 122 ? -3.542 5.352 -11.847 1.00 90.25 122 LYS A CA 1
ATOM 982 C C . LYS A 1 122 ? -3.172 3.897 -12.144 1.00 90.25 122 LYS A C 1
ATOM 984 O O . LYS A 1 122 ? -3.174 3.514 -13.308 1.00 90.25 122 LYS A O 1
ATOM 989 N N . ARG A 1 123 ? -2.883 3.094 -11.116 1.00 85.69 123 ARG A N 1
ATOM 990 C CA . ARG A 1 123 ? -2.621 1.653 -11.255 1.00 85.69 123 ARG A CA 1
ATOM 991 C C . ARG A 1 123 ? -3.864 0.904 -11.739 1.00 85.69 123 ARG A C 1
ATOM 993 O O . ARG A 1 123 ? -3.740 0.103 -12.651 1.00 85.69 123 ARG A O 1
ATOM 1000 N N . GLN A 1 124 ? -5.041 1.224 -11.203 1.00 87.62 124 GLN A N 1
ATOM 1001 C CA . GLN A 1 124 ? -6.319 0.628 -11.623 1.00 87.62 124 GLN A CA 1
ATOM 1002 C C . GLN A 1 124 ? -6.595 0.855 -13.111 1.00 87.62 124 GLN A C 1
ATOM 1004 O O . GLN A 1 124 ? -7.026 -0.048 -13.815 1.00 87.62 124 GLN A O 1
ATOM 1009 N N . LYS A 1 125 ? -6.307 2.064 -13.610 1.00 89.88 125 LYS A N 1
ATOM 1010 C CA . LYS A 1 125 ? -6.432 2.382 -15.040 1.00 89.88 125 LYS A CA 1
ATOM 1011 C C . LYS A 1 125 ? -5.417 1.640 -15.908 1.00 89.88 125 LYS A C 1
ATOM 1013 O O . LYS A 1 125 ? -5.723 1.350 -17.057 1.00 89.88 125 LYS A O 1
ATOM 1018 N N . ALA A 1 126 ? -4.218 1.388 -15.386 1.00 90.19 126 ALA A N 1
ATOM 1019 C CA . ALA A 1 126 ? -3.174 0.666 -16.106 1.00 90.19 126 ALA A CA 1
ATOM 1020 C C . ALA A 1 126 ? -3.446 -0.845 -16.166 1.00 90.19 126 ALA A C 1
ATOM 1022 O O . ALA A 1 126 ? -3.094 -1.473 -17.158 1.00 90.19 126 ALA A O 1
ATOM 1023 N N . ASP A 1 127 ? -4.081 -1.409 -15.135 1.00 89.44 127 ASP A N 1
ATOM 1024 C CA . ASP A 1 127 ? -4.448 -2.825 -15.074 1.00 89.44 127 ASP A CA 1
ATOM 1025 C C . ASP A 1 127 ? -5.832 -3.033 -14.421 1.00 89.44 127 ASP A C 1
ATOM 1027 O O . ASP A 1 127 ? -5.940 -3.305 -13.217 1.00 89.44 127 ASP A O 1
ATOM 1031 N N . PRO A 1 128 ? -6.915 -2.899 -15.210 1.00 87.25 128 PRO A N 1
ATOM 1032 C CA . PRO A 1 128 ? -8.281 -3.066 -14.715 1.00 87.25 128 PRO A CA 1
ATOM 1033 C C . PRO A 1 128 ? -8.597 -4.505 -14.296 1.00 87.25 128 PRO A C 1
ATOM 1035 O O . PRO A 1 128 ? -9.396 -4.723 -13.386 1.00 87.25 128 PRO A O 1
ATOM 1038 N N . SER A 1 129 ? -7.971 -5.486 -14.954 1.00 86.38 129 SER A N 1
ATOM 1039 C CA . SER A 1 129 ? -8.208 -6.911 -14.705 1.00 86.38 129 SER A CA 1
ATOM 1040 C C . SER A 1 129 ? -7.687 -7.337 -13.336 1.00 86.38 129 SER A C 1
ATOM 1042 O O . SER A 1 129 ? -8.418 -7.937 -12.546 1.00 86.38 129 SER A O 1
ATOM 1044 N N . PHE A 1 130 ? -6.463 -6.920 -13.006 1.00 78.50 130 PHE A N 1
ATOM 1045 C CA . PHE A 1 130 ? -5.875 -7.141 -11.695 1.00 78.50 130 PHE A CA 1
ATOM 1046 C C . PHE A 1 130 ? -6.679 -6.439 -10.598 1.00 78.50 130 PHE A C 1
ATOM 1048 O O . PHE A 1 130 ? -6.892 -7.006 -9.530 1.00 78.50 130 PHE A O 1
ATOM 1055 N N . PHE A 1 131 ? -7.157 -5.217 -10.853 1.00 85.56 131 PHE A N 1
ATOM 1056 C CA . PHE A 1 131 ? -8.007 -4.500 -9.902 1.00 85.56 131 PHE A CA 1
ATOM 1057 C C . PHE A 1 131 ? -9.311 -5.247 -9.603 1.00 85.56 131 PHE A C 1
ATOM 1059 O O . PHE A 1 131 ? -9.667 -5.374 -8.434 1.00 85.56 131 PHE A O 1
ATOM 1066 N N . ALA A 1 132 ? -10.003 -5.756 -10.628 1.00 85.00 132 ALA A N 1
ATOM 1067 C CA . ALA A 1 132 ? -11.258 -6.486 -10.452 1.00 85.00 132 ALA A CA 1
ATOM 1068 C C . ALA A 1 132 ? -11.062 -7.748 -9.596 1.00 85.00 132 ALA A C 1
ATOM 1070 O O . ALA A 1 132 ? -11.763 -7.920 -8.600 1.00 85.00 132 ALA A O 1
ATOM 1071 N N . LEU A 1 133 ? -10.044 -8.553 -9.920 1.00 87.19 133 LEU A N 1
ATOM 1072 C CA . LEU A 1 133 ? -9.689 -9.757 -9.166 1.00 87.19 133 LEU A CA 1
ATOM 1073 C C . LEU A 1 133 ? -9.334 -9.438 -7.707 1.00 87.19 133 LEU A C 1
ATOM 1075 O O . LEU A 1 133 ? -9.777 -10.108 -6.774 1.00 87.19 133 LEU A O 1
ATOM 1079 N N . ASN A 1 134 ? -8.532 -8.394 -7.494 1.00 86.25 134 ASN A N 1
ATOM 1080 C CA . ASN A 1 134 ? -8.086 -8.014 -6.159 1.00 86.25 134 ASN A CA 1
ATOM 1081 C C . ASN A 1 134 ? -9.243 -7.456 -5.311 1.00 86.25 134 ASN A C 1
ATOM 1083 O O . ASN A 1 134 ? -9.320 -7.725 -4.112 1.00 86.25 134 ASN A O 1
ATOM 1087 N N . LYS A 1 135 ? -10.173 -6.722 -5.939 1.00 89.19 135 LYS A N 1
ATOM 1088 C CA . LYS A 1 135 ? -11.404 -6.251 -5.298 1.00 89.19 135 LYS A CA 1
ATOM 1089 C C . LYS A 1 135 ? -12.277 -7.425 -4.862 1.00 89.19 135 LYS A C 1
ATOM 1091 O O . LYS A 1 135 ? -12.685 -7.457 -3.705 1.00 89.19 135 LYS A O 1
ATOM 1096 N N . GLU A 1 136 ? -12.540 -8.370 -5.763 1.00 89.06 136 GLU A N 1
ATOM 1097 C CA . GLU A 1 136 ? -13.317 -9.580 -5.470 1.00 89.06 136 GLU A CA 1
ATOM 1098 C C . GLU A 1 136 ? -12.701 -10.350 -4.299 1.00 89.06 136 GLU A C 1
ATOM 1100 O O . GLU A 1 136 ? -13.370 -10.593 -3.299 1.00 89.06 136 GLU A O 1
ATOM 1105 N N . THR A 1 137 ? -11.387 -10.583 -4.351 1.00 86.62 137 THR A N 1
ATOM 1106 C CA . THR A 1 137 ? -10.647 -11.267 -3.283 1.00 86.62 137 THR A CA 1
ATOM 1107 C C . THR A 1 137 ? -10.803 -10.557 -1.935 1.00 86.62 137 THR A C 1
ATOM 1109 O O . THR A 1 137 ? -11.103 -11.193 -0.928 1.00 86.62 137 THR A O 1
ATOM 1112 N N . CYS A 1 138 ? -10.641 -9.230 -1.888 1.00 86.75 138 CYS A N 1
ATOM 1113 C CA . CYS A 1 138 ? -10.783 -8.476 -0.639 1.00 86.75 138 CYS A CA 1
ATOM 1114 C C . CYS A 1 138 ? -12.206 -8.534 -0.068 1.00 86.75 138 CYS A C 1
ATOM 1116 O O . CYS A 1 138 ? -12.364 -8.564 1.152 1.00 86.75 138 CYS A O 1
ATOM 1118 N N . LEU A 1 139 ? -13.231 -8.540 -0.924 1.00 87.50 139 LEU A N 1
ATOM 1119 C CA . LEU A 1 139 ? -14.622 -8.677 -0.491 1.00 87.50 139 LEU A CA 1
ATOM 1120 C C . LEU A 1 139 ? -14.880 -10.070 0.093 1.00 87.50 139 LEU A C 1
ATOM 1122 O O . LEU A 1 139 ? -15.398 -10.158 1.203 1.00 87.50 139 LEU A O 1
ATOM 1126 N N . THR A 1 140 ? -14.417 -11.135 -0.567 1.00 87.44 140 THR A N 1
ATOM 1127 C CA . THR A 1 140 ? -14.538 -12.508 -0.053 1.00 87.44 140 THR A CA 1
ATOM 1128 C C . THR A 1 140 ? -13.841 -12.679 1.300 1.00 87.44 140 THR A C 1
ATOM 1130 O O . THR A 1 140 ? -14.395 -13.281 2.217 1.00 87.44 140 THR A O 1
ATOM 1133 N N . LEU A 1 141 ? -12.638 -12.117 1.473 1.00 86.12 141 LEU A N 1
ATOM 1134 C CA . LEU A 1 141 ? -11.908 -12.188 2.747 1.00 86.12 141 LEU A CA 1
ATOM 1135 C C . LEU A 1 141 ? -12.601 -11.391 3.864 1.00 86.12 141 LEU A C 1
ATOM 1137 O O . LEU A 1 141 ? -12.558 -11.795 5.029 1.00 86.12 141 LEU A O 1
ATOM 1141 N N . ARG A 1 142 ? -13.260 -10.277 3.519 1.00 85.44 142 ARG A N 1
ATOM 1142 C CA . ARG A 1 142 ? -14.082 -9.500 4.457 1.00 85.44 142 ARG A CA 1
ATOM 1143 C C . ARG A 1 142 ? -15.327 -10.276 4.884 1.00 85.44 142 ARG A C 1
ATOM 1145 O O . ARG A 1 142 ? -15.633 -10.295 6.072 1.00 85.44 142 ARG A O 1
ATOM 1152 N N . GLU A 1 143 ? -16.009 -10.932 3.949 1.00 85.00 143 GLU A N 1
ATOM 1153 C CA . GLU A 1 143 ? -17.163 -11.799 4.230 1.00 85.00 143 GLU A CA 1
ATOM 1154 C C . GLU A 1 143 ? -16.781 -13.005 5.096 1.00 85.00 143 GLU A C 1
ATOM 1156 O O . GLU A 1 143 ? -17.521 -13.373 6.004 1.00 85.00 143 GLU A O 1
ATOM 1161 N N . ALA A 1 144 ? -15.584 -13.562 4.889 1.00 85.75 144 ALA A N 1
ATOM 1162 C CA . ALA A 1 144 ? -15.017 -14.618 5.727 1.00 85.75 144 ALA A CA 1
ATOM 1163 C C . ALA A 1 144 ? -14.616 -14.146 7.142 1.00 85.75 144 ALA A C 1
ATOM 1165 O O . ALA A 1 144 ? -14.180 -14.954 7.961 1.00 85.75 144 ALA A O 1
ATOM 1166 N N . GLY A 1 145 ? -14.740 -12.849 7.444 1.00 83.62 145 GLY A N 1
ATOM 1167 C CA . GLY A 1 145 ? -14.499 -12.297 8.775 1.00 83.62 145 GLY A CA 1
ATOM 1168 C C . GLY A 1 145 ? -13.024 -12.177 9.163 1.00 83.62 145 GLY A C 1
ATOM 1169 O O . GLY A 1 145 ? -12.735 -11.996 10.347 1.00 83.62 145 GLY A O 1
ATOM 1170 N N . ILE A 1 146 ? -12.091 -12.240 8.205 1.00 80.50 146 ILE A N 1
ATOM 1171 C CA . ILE A 1 146 ? -10.656 -12.109 8.489 1.00 80.50 146 ILE A CA 1
ATOM 1172 C C . ILE A 1 146 ? -10.375 -10.725 9.077 1.00 80.50 146 ILE A C 1
ATOM 1174 O O . ILE A 1 146 ? -10.692 -9.705 8.467 1.00 80.50 146 ILE A O 1
ATOM 1178 N N . GLU A 1 147 ? -9.746 -10.700 10.253 1.00 78.31 147 GLU A N 1
ATOM 1179 C CA . GLU A 1 147 ? -9.566 -9.507 11.092 1.00 78.31 147 GLU A CA 1
ATOM 1180 C C . GLU A 1 147 ? -8.953 -8.316 10.336 1.00 78.31 147 GLU A C 1
ATOM 1182 O O . GLU A 1 147 ? -9.405 -7.181 10.469 1.00 78.31 147 GLU A O 1
ATOM 1187 N N . GLU A 1 148 ? -7.988 -8.570 9.451 1.00 76.75 148 GLU A N 1
ATOM 1188 C CA . GLU A 1 148 ? -7.309 -7.528 8.673 1.00 76.75 148 GLU A CA 1
ATOM 1189 C C . GLU A 1 148 ? -8.199 -6.843 7.608 1.00 76.75 148 GLU A C 1
ATOM 1191 O O . GLU A 1 148 ? -7.857 -5.765 7.103 1.00 76.75 148 GLU A O 1
ATOM 1196 N N . TYR A 1 149 ? -9.330 -7.464 7.257 1.00 79.25 149 TYR A N 1
ATOM 1197 C CA . TYR A 1 149 ? -10.252 -7.051 6.193 1.00 79.25 149 TYR A CA 1
ATOM 1198 C C . TYR A 1 149 ? -11.588 -6.523 6.732 1.00 79.25 149 TYR A C 1
ATOM 1200 O O . TYR A 1 149 ? -12.434 -6.111 5.938 1.00 79.25 149 TYR A O 1
ATOM 1208 N N . GLN A 1 150 ? -11.774 -6.500 8.055 1.00 79.50 150 GLN A N 1
ATOM 1209 C CA . GLN A 1 150 ? -12.988 -5.994 8.693 1.00 79.50 150 GLN A CA 1
ATOM 1210 C C . GLN A 1 150 ? -13.156 -4.473 8.518 1.00 79.50 150 GLN A C 1
ATOM 1212 O O . GLN A 1 150 ? -12.214 -3.750 8.183 1.00 79.50 150 GLN A O 1
ATOM 1217 N N . SER A 1 151 ? -14.387 -3.990 8.730 1.00 75.19 151 SER A N 1
ATOM 1218 C CA . SER A 1 151 ? -14.723 -2.560 8.697 1.00 75.19 151 SER A CA 1
ATOM 1219 C C . SER A 1 151 ? -13.866 -1.754 9.667 1.00 75.19 151 SER A C 1
ATOM 1221 O O . SER A 1 151 ? -13.550 -2.214 10.767 1.00 75.19 151 SER A O 1
ATOM 1223 N N . LEU A 1 152 ? -13.572 -0.515 9.279 1.00 79.69 152 LEU A N 1
ATOM 1224 C CA . LEU A 1 152 ? -12.991 0.473 10.181 1.00 79.69 152 LEU A CA 1
ATOM 1225 C C . LEU A 1 152 ? -13.961 0.689 11.358 1.00 79.69 152 LEU A C 1
ATOM 1227 O O . LEU A 1 152 ? -15.156 0.882 11.134 1.00 79.69 152 LEU A O 1
ATOM 1231 N N . LYS A 1 153 ? -13.453 0.570 12.588 1.00 60.75 153 LYS A N 1
ATOM 1232 C CA . LYS A 1 153 ? -14.211 0.814 13.824 1.00 60.75 153 LYS A CA 1
ATOM 1233 C C . LYS A 1 153 ? -14.281 2.301 14.142 1.00 60.75 153 LYS A C 1
ATOM 1235 O O . LYS A 1 153 ? -13.290 3.001 13.838 1.00 60.75 153 LYS A O 1
#

Secondary structure (DSSP, 8-state):
--HHHHHHHHHHHHHTTSS-THHHHHHHHHHTTS---HHHHHHHHHHH-TTS---------------TT--------HHHHHHHIIIIIIT---HHHHHHHHHHHH---HHHHHHHHHHHHHHHHH-HHHHHHHHHHHHHHHHTT-GGGSPP-

Radius of gyration: 23.66 Å; Cα contacts (8 Å, |Δi|>4): 73; chains: 1; bounding box: 58×44×32 Å

pLDDT: mean 73.03, std 16.27, range [41.69, 93.44]

Solvent-accessible surface area (backbone atoms only — not comparable to full-atom values): 9348 Å² total; per-residue (Å²): 129,62,70,75,53,55,57,49,56,53,53,51,60,66,49,41,83,77,46,67,87,66,39,60,56,54,51,52,58,56,61,72,67,74,78,77,54,70,67,58,54,52,55,52,46,38,66,76,39,66,88,64,65,78,81,77,86,72,90,73,78,82,75,79,79,76,64,91,81,69,72,78,77,74,76,80,62,58,67,57,18,54,50,43,36,45,44,39,72,61,66,62,44,57,64,69,60,53,45,52,51,41,26,74,76,68,74,45,55,66,70,59,53,52,55,24,38,54,52,38,52,52,48,38,72,74,38,54,67,62,43,52,54,52,40,53,50,51,50,54,42,30,74,71,62,41,76,94,49,52,80,90,129